Protein AF-A0A9Q4A6U5-F1 (afdb_monomer)

Foldseek 3Di:
DVVVVVVVVVVVVVVVVVPPPPPPPPQPQQPQHNDDDLLWDWDAFPPRHIWIKHKDWDWALAQPGKDKDKFFDDDDPPDDCPVVLVPGNIDIDIDGAHADLVRDDPVNNVRCVVVADDDDPPDSTDIGIDIDTPDDQDPVRVVRHPD

Organism: Pseudomonas syringae (NCBI:txid317)

Secondary structure (DSSP, 8-state):
-HHHHHHHHHHHHHHHHTT---------S-TT-SS--TT-EEEE-STT-EEEEEEEEEEESSTT-PEEEEESB-PPTTSTTGGGHHHHB-EEEEE---EEGGGS-HHHHHHHGGGSPPPPTT-S-EEEEEEEESSPPPHHHHHHHH-

pLDDT: mean 83.98, std 15.48, range [45.97, 96.69]

Mean predicted aligned error: 11.73 Å

Nearest PDB structures (foldseek):
  7sef-assembly1_A  TM=3.440E-01  e=9.626E+00  Escherichia coli

Solvent-accessible surface area (backbone atoms only — not comparable to full-atom values): 9207 Å² total; per-residue (Å²): 118,69,66,64,54,52,52,53,50,53,53,53,54,59,62,63,67,69,72,71,66,76,78,72,78,85,60,87,49,47,91,78,45,78,74,78,56,94,70,56,41,78,43,81,45,57,92,88,37,58,48,50,26,39,77,47,76,40,76,26,74,44,71,82,43,64,42,81,44,82,42,67,42,80,69,46,93,91,42,92,59,39,92,51,32,88,80,51,25,60,41,81,47,72,49,65,22,74,38,44,68,87,76,47,58,75,69,58,34,67,61,48,58,81,72,53,80,88,67,60,96,87,52,77,48,40,70,14,26,41,75,43,67,75,61,79,87,46,75,66,62,50,42,54,77,75,112

Sequence (147 aa):
MFELRRAALMLAIASLCVSSFSAFADDNDTLDNPKPLADDISLPLPCDGEMVFRYVYILAQGSLDDREINLGYPFSEGEAGYKQSFISGYRRDFINGQFTLKDLPGDWRKVIGPLLPKTDAGTPLKPMMYFIGKYEVTARQYAQVMS

Structure (mmCIF, N/CA/C/O backbone):
data_AF-A0A9Q4A6U5-F1
#
_entry.id   AF-A0A9Q4A6U5-F1
#
loop_
_atom_site.group_PDB
_atom_site.id
_atom_site.type_symbol
_atom_site.label_atom_id
_atom_site.label_alt_id
_atom_site.label_comp_id
_atom_site.label_asym_id
_atom_site.label_entity_id
_atom_site.label_seq_id
_atom_site.pdbx_PDB_ins_code
_atom_site.Cartn_x
_atom_site.Cartn_y
_atom_site.Cartn_z
_atom_site.occupancy
_atom_site.B_iso_or_equiv
_atom_site.auth_seq_id
_atom_site.auth_comp_id
_atom_site.auth_asym_id
_atom_site.auth_atom_id
_atom_site.pdbx_PDB_model_num
ATOM 1 N N . MET A 1 1 ? 63.848 -9.247 -40.245 1.00 55.16 1 MET A N 1
ATOM 2 C CA . MET A 1 1 ? 63.313 -8.293 -39.240 1.00 55.16 1 MET A CA 1
ATOM 3 C C . MET A 1 1 ? 61.859 -7.868 -39.477 1.00 55.16 1 MET A C 1
ATOM 5 O O . MET A 1 1 ? 61.194 -7.565 -38.497 1.00 55.16 1 MET A O 1
ATOM 9 N N . PHE A 1 2 ? 61.338 -7.851 -40.714 1.00 50.81 2 PHE A N 1
ATOM 10 C CA . PHE A 1 2 ? 59.933 -7.487 -40.984 1.00 50.81 2 PHE A CA 1
ATOM 11 C C . PHE A 1 2 ? 58.909 -8.566 -40.579 1.00 50.81 2 PHE A C 1
ATOM 13 O O . PHE A 1 2 ? 57.865 -8.232 -40.029 1.00 50.81 2 PHE A O 1
ATOM 20 N N . GLU A 1 3 ? 59.231 -9.848 -40.762 1.00 54.25 3 GLU A N 1
ATOM 21 C CA . GLU A 1 3 ? 58.321 -10.962 -40.434 1.00 54.25 3 GLU A CA 1
ATOM 22 C C . GLU A 1 3 ? 58.093 -11.141 -38.923 1.00 54.25 3 GLU A C 1
ATOM 24 O O . GLU A 1 3 ? 56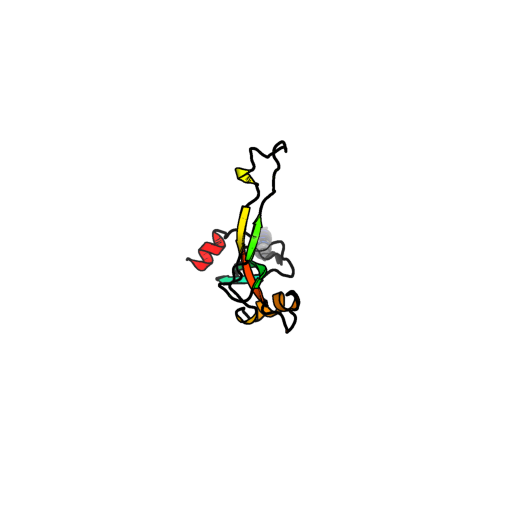.966 -11.343 -38.482 1.00 54.25 3 GLU A O 1
ATOM 29 N N . LEU A 1 4 ? 59.128 -10.929 -38.097 1.00 55.03 4 LEU A N 1
ATOM 30 C CA . LEU A 1 4 ? 58.987 -10.952 -36.632 1.00 55.03 4 LEU A CA 1
ATOM 31 C C . LEU A 1 4 ? 58.069 -9.829 -36.114 1.00 55.03 4 LEU A C 1
ATOM 33 O O . LEU A 1 4 ? 57.338 -10.015 -35.146 1.00 55.03 4 LEU A O 1
ATOM 37 N N . ARG A 1 5 ? 58.088 -8.664 -36.777 1.00 54.09 5 ARG A N 1
ATOM 38 C CA . ARG A 1 5 ? 57.234 -7.516 -36.431 1.00 54.09 5 ARG A CA 1
ATOM 39 C C . ARG A 1 5 ? 55.775 -7.749 -36.828 1.00 54.09 5 ARG A C 1
ATOM 41 O O . ARG A 1 5 ? 54.884 -7.319 -36.106 1.00 54.09 5 ARG A O 1
ATOM 48 N N . ARG A 1 6 ? 55.529 -8.466 -37.930 1.00 57.91 6 ARG A N 1
ATOM 49 C CA . ARG A 1 6 ? 54.183 -8.871 -38.371 1.00 57.91 6 ARG A CA 1
ATOM 50 C C . ARG A 1 6 ? 53.563 -9.905 -37.434 1.00 57.91 6 ARG A C 1
ATOM 52 O O . ARG A 1 6 ? 52.410 -9.747 -37.049 1.00 57.91 6 ARG A O 1
ATOM 59 N N . ALA A 1 7 ? 54.341 -10.899 -37.006 1.00 60.03 7 ALA A N 1
ATOM 60 C CA . ALA A 1 7 ? 53.887 -11.896 -36.038 1.00 60.03 7 ALA A CA 1
ATOM 61 C C . ALA A 1 7 ? 53.547 -11.266 -34.674 1.00 60.03 7 ALA A C 1
ATOM 63 O O . ALA A 1 7 ? 52.507 -11.573 -34.098 1.00 60.03 7 ALA A O 1
ATOM 64 N N . ALA A 1 8 ? 54.372 -10.327 -34.196 1.00 59.47 8 ALA A N 1
ATOM 65 C CA . ALA A 1 8 ? 54.113 -9.605 -32.950 1.00 59.47 8 ALA A CA 1
ATOM 66 C C . ALA A 1 8 ? 52.853 -8.719 -33.023 1.00 59.47 8 ALA A C 1
ATOM 68 O O . ALA A 1 8 ? 52.091 -8.657 -32.062 1.00 59.47 8 ALA A O 1
ATOM 69 N N . LEU A 1 9 ? 52.598 -8.077 -34.171 1.00 59.28 9 LEU A N 1
ATOM 70 C CA . LEU A 1 9 ? 51.397 -7.264 -34.383 1.00 59.28 9 LEU A CA 1
ATOM 71 C C . LEU A 1 9 ? 50.123 -8.127 -34.427 1.00 59.28 9 LEU A C 1
ATOM 73 O O . LEU A 1 9 ? 49.115 -7.763 -33.830 1.00 59.28 9 LEU A O 1
ATOM 77 N N . MET A 1 10 ? 50.176 -9.292 -35.079 1.00 61.66 10 MET A N 1
ATOM 78 C CA . MET A 1 10 ? 49.043 -10.225 -35.149 1.00 61.66 10 MET A CA 1
ATOM 79 C C . MET A 1 10 ? 48.723 -10.852 -33.785 1.00 61.66 10 MET A C 1
ATOM 81 O O . MET A 1 10 ? 47.552 -11.007 -33.446 1.00 61.66 10 MET A O 1
ATOM 85 N N . LEU A 1 11 ? 49.743 -11.148 -32.971 1.00 58.62 11 LEU A N 1
ATOM 86 C CA . LEU A 1 11 ? 49.556 -11.648 -31.605 1.00 58.62 11 LEU A CA 1
ATOM 87 C C . LEU A 1 11 ? 48.944 -10.576 -30.683 1.00 58.62 11 LEU A C 1
ATOM 89 O O . LEU A 1 11 ? 48.098 -10.889 -29.849 1.00 58.62 11 LEU A O 1
ATOM 93 N N . ALA A 1 12 ? 49.316 -9.306 -30.874 1.00 59.19 12 ALA A N 1
ATOM 94 C CA . ALA A 1 12 ? 48.737 -8.184 -30.137 1.00 59.19 12 ALA A CA 1
ATOM 95 C C . ALA A 1 12 ? 47.264 -7.931 -30.511 1.00 59.19 12 ALA A C 1
ATOM 97 O O . ALA A 1 12 ? 46.448 -7.681 -29.628 1.00 59.19 12 ALA A O 1
ATOM 98 N N . ILE A 1 13 ? 46.897 -8.055 -31.792 1.00 59.72 13 ILE A N 1
ATOM 99 C CA . ILE A 1 13 ? 45.505 -7.894 -32.251 1.00 59.72 13 ILE A CA 1
ATOM 100 C C . ILE A 1 13 ? 44.630 -9.058 -31.764 1.00 59.72 13 ILE A C 1
ATOM 102 O O . ILE A 1 13 ? 43.531 -8.827 -31.267 1.00 59.72 13 ILE A O 1
ATOM 106 N N . ALA A 1 14 ? 45.134 -10.296 -31.813 1.00 57.97 14 ALA A N 1
ATOM 107 C CA . ALA A 1 14 ? 44.420 -11.455 -31.276 1.00 57.97 14 ALA A CA 1
ATOM 108 C C . ALA A 1 14 ? 44.203 -11.355 -29.753 1.00 57.97 14 ALA A C 1
ATOM 110 O O . ALA A 1 14 ? 43.157 -11.766 -29.254 1.00 57.97 14 ALA A O 1
ATOM 111 N N . SER A 1 15 ? 45.144 -10.751 -29.018 1.00 57.69 15 SER A N 1
ATOM 112 C CA . SER A 1 15 ? 45.012 -10.516 -27.575 1.00 57.69 15 SER A CA 1
ATOM 113 C C . SER A 1 15 ? 43.999 -9.421 -27.213 1.00 57.69 15 SER A C 1
ATOM 115 O O . SER A 1 15 ? 43.518 -9.423 -26.082 1.00 57.69 15 SER A O 1
ATOM 117 N N . LEU A 1 16 ? 43.662 -8.503 -28.129 1.00 53.41 16 LEU A N 1
ATOM 118 C CA . LEU A 1 16 ? 42.643 -7.468 -27.893 1.00 53.41 16 LEU A CA 1
ATOM 119 C C . LEU A 1 16 ? 41.208 -7.960 -28.146 1.00 53.41 16 LEU A C 1
ATOM 121 O O . LEU A 1 16 ? 40.270 -7.358 -27.635 1.00 53.41 16 LEU A O 1
ATOM 125 N N . CYS A 1 17 ? 41.015 -9.038 -28.911 1.00 51.66 17 CYS A N 1
ATOM 126 C CA . CYS A 1 17 ? 39.676 -9.552 -29.224 1.00 51.66 17 CYS A CA 1
ATOM 127 C C . CYS A 1 17 ? 39.099 -10.487 -28.146 1.00 51.66 17 CYS A C 1
ATOM 129 O O . CYS A 1 17 ? 37.897 -10.735 -28.140 1.00 51.66 17 CYS A O 1
ATOM 131 N N . VAL A 1 18 ? 39.924 -11.007 -27.230 1.00 52.34 18 VAL A N 1
ATOM 132 C CA . VAL A 1 18 ? 39.481 -11.959 -26.187 1.00 52.34 18 VAL A CA 1
ATOM 133 C C . VAL A 1 18 ? 39.000 -11.247 -24.911 1.00 52.34 18 VAL A C 1
ATOM 135 O O . VAL A 1 18 ? 38.344 -11.851 -24.070 1.00 52.34 18 VAL A O 1
ATOM 138 N N . SER A 1 19 ? 39.251 -9.945 -24.770 1.00 50.41 19 SER A N 1
ATOM 139 C CA . SER A 1 19 ? 38.848 -9.144 -23.605 1.00 50.41 19 SER A CA 1
ATOM 140 C C . SER A 1 19 ? 37.440 -8.536 -23.702 1.00 50.41 19 SER A C 1
ATOM 142 O O . SER A 1 19 ? 37.045 -7.787 -22.814 1.00 50.41 19 SER A O 1
ATOM 144 N N . SER A 1 20 ? 36.650 -8.877 -24.726 1.00 50.28 20 SER A N 1
ATOM 145 C CA . SER A 1 20 ? 35.247 -8.443 -24.864 1.00 50.28 20 SER A CA 1
ATOM 146 C C . SER A 1 20 ? 34.235 -9.438 -24.287 1.00 50.28 20 SER A C 1
ATOM 148 O O . SER A 1 20 ? 33.091 -9.485 -24.734 1.00 50.28 20 SER A O 1
ATOM 150 N N . PHE A 1 21 ? 34.620 -10.224 -23.278 1.00 50.28 21 PHE A N 1
ATOM 151 C CA . PHE A 1 21 ? 33.615 -10.793 -22.388 1.00 50.28 21 PHE A CA 1
ATOM 152 C C . PHE A 1 21 ? 33.040 -9.643 -21.570 1.00 50.28 21 PHE A C 1
ATOM 154 O O . PHE A 1 21 ? 33.638 -9.204 -20.589 1.00 50.28 21 PHE A O 1
ATOM 161 N N . SER A 1 22 ? 31.894 -9.129 -22.014 1.00 55.56 22 SER A N 1
ATOM 162 C CA . SER A 1 22 ? 31.008 -8.335 -21.178 1.00 55.56 22 SER A CA 1
ATOM 163 C C . SER A 1 22 ? 30.807 -9.114 -19.883 1.00 55.56 22 SER A C 1
ATOM 165 O O . SER A 1 22 ? 30.126 -10.139 -19.867 1.00 55.56 22 SER A O 1
ATOM 167 N N . ALA A 1 23 ? 31.448 -8.667 -18.807 1.00 45.97 23 ALA A N 1
ATOM 168 C CA . ALA A 1 23 ? 31.036 -9.043 -17.474 1.00 45.97 23 ALA A CA 1
ATOM 169 C C . ALA A 1 23 ? 29.643 -8.434 -17.304 1.00 45.97 23 ALA A C 1
ATOM 171 O O . ALA A 1 23 ? 29.509 -7.255 -16.980 1.00 45.97 23 ALA A O 1
ATOM 172 N N . PHE A 1 24 ? 28.604 -9.204 -17.627 1.00 49.44 24 PHE A N 1
ATOM 173 C CA . PHE A 1 24 ? 27.287 -8.925 -17.086 1.00 49.44 24 PHE A CA 1
ATOM 174 C C . PHE A 1 24 ? 27.472 -9.031 -15.580 1.00 49.44 24 PHE A C 1
ATOM 176 O O . PHE A 1 24 ? 27.807 -10.101 -15.072 1.00 49.44 24 PHE A O 1
ATOM 183 N N . ALA A 1 25 ? 27.390 -7.893 -14.894 1.00 47.28 25 ALA A N 1
ATOM 184 C CA . ALA A 1 25 ? 27.213 -7.913 -13.461 1.00 47.28 25 ALA A CA 1
ATOM 185 C C . ALA A 1 25 ? 25.972 -8.775 -13.217 1.00 47.28 25 ALA A C 1
ATOM 187 O O . ALA A 1 25 ? 24.876 -8.419 -13.647 1.00 47.28 25 ALA A O 1
ATOM 188 N N . ASP A 1 26 ? 26.175 -9.945 -12.617 1.00 47.62 26 ASP A N 1
ATOM 189 C CA . ASP A 1 26 ? 25.112 -10.728 -12.003 1.00 47.62 26 ASP A CA 1
ATOM 190 C C . ASP A 1 26 ? 24.715 -9.980 -10.725 1.00 47.62 26 ASP A C 1
ATOM 192 O O . ASP A 1 26 ? 25.008 -10.396 -9.605 1.00 47.62 26 ASP A O 1
ATOM 196 N N . ASP A 1 27 ? 24.160 -8.779 -10.907 1.00 47.12 27 ASP A N 1
ATOM 197 C CA . ASP A 1 27 ? 23.479 -8.065 -9.844 1.00 47.12 27 ASP A CA 1
ATOM 198 C C . ASP A 1 27 ? 22.166 -8.812 -9.650 1.00 47.12 27 ASP A C 1
ATOM 200 O O . ASP A 1 27 ? 21.152 -8.567 -10.297 1.00 47.12 27 ASP A O 1
ATOM 204 N N . ASN A 1 28 ? 22.207 -9.751 -8.713 1.00 53.25 28 ASN A N 1
ATOM 205 C CA . ASN A 1 28 ? 21.026 -10.348 -8.099 1.00 53.25 28 ASN A CA 1
ATOM 206 C C . ASN A 1 28 ? 20.183 -9.287 -7.341 1.00 53.25 28 ASN A C 1
ATOM 208 O O . ASN A 1 28 ? 19.152 -9.610 -6.756 1.00 53.25 28 ASN A O 1
ATOM 212 N N . ASP A 1 29 ? 20.623 -8.019 -7.340 1.00 56.28 29 ASP A N 1
ATOM 213 C CA . ASP A 1 29 ? 19.810 -6.848 -7.035 1.00 56.28 29 ASP A CA 1
ATOM 214 C C . ASP A 1 29 ? 18.929 -6.528 -8.246 1.00 56.28 29 ASP A C 1
ATOM 216 O O . ASP A 1 29 ? 19.356 -5.945 -9.244 1.00 56.28 29 ASP A O 1
ATOM 220 N N . THR A 1 30 ? 17.653 -6.892 -8.141 1.00 65.25 30 THR A N 1
ATOM 221 C CA . THR A 1 30 ? 16.603 -6.398 -9.032 1.00 65.25 30 THR A CA 1
ATOM 222 C C . THR A 1 30 ? 16.741 -4.882 -9.173 1.00 65.25 30 THR A C 1
ATOM 224 O O . THR A 1 30 ? 16.597 -4.160 -8.185 1.00 65.25 30 THR A O 1
ATOM 227 N N . LEU A 1 31 ? 17.018 -4.395 -10.391 1.00 77.38 31 LEU A N 1
ATOM 228 C CA . LEU A 1 31 ? 17.239 -2.968 -10.685 1.00 77.38 31 LEU A CA 1
ATOM 229 C C . LEU A 1 31 ? 16.117 -2.072 -10.135 1.00 77.38 31 LEU A C 1
ATOM 231 O O . LEU A 1 31 ? 16.358 -0.925 -9.763 1.00 77.38 31 LEU A O 1
ATOM 235 N N . ASP A 1 32 ? 14.900 -2.613 -10.087 1.00 83.56 32 ASP A N 1
ATOM 236 C CA . ASP A 1 32 ? 13.704 -1.929 -9.609 1.00 83.56 32 ASP A CA 1
ATOM 237 C C . ASP A 1 32 ? 13.467 -2.108 -8.095 1.00 83.56 32 ASP A C 1
ATOM 239 O O . ASP A 1 32 ? 12.691 -1.358 -7.515 1.00 83.56 32 ASP A O 1
ATOM 243 N N . ASN A 1 33 ? 14.120 -3.054 -7.411 1.00 89.44 33 ASN A N 1
ATOM 244 C CA . ASN A 1 33 ? 13.961 -3.293 -5.972 1.00 89.44 33 ASN A CA 1
ATOM 245 C C . ASN A 1 33 ? 15.300 -3.640 -5.292 1.00 89.44 33 ASN A C 1
ATOM 247 O O . ASN A 1 33 ? 15.485 -4.761 -4.829 1.00 89.44 33 ASN A O 1
ATOM 251 N N . PRO A 1 34 ? 16.228 -2.680 -5.151 1.00 85.06 34 PRO A N 1
ATOM 252 C CA . PRO A 1 34 ? 17.596 -2.933 -4.672 1.00 85.06 34 PRO A CA 1
ATOM 253 C C . PRO A 1 34 ? 17.690 -3.389 -3.203 1.00 85.06 34 PRO A C 1
ATOM 255 O O . PRO A 1 34 ? 18.773 -3.593 -2.669 1.00 85.06 34 PRO A O 1
ATOM 258 N N . LYS A 1 35 ? 16.568 -3.442 -2.476 1.00 88.56 35 LYS A N 1
ATOM 259 C CA . LYS A 1 35 ? 16.498 -3.927 -1.088 1.00 88.56 35 LYS A CA 1
ATOM 260 C 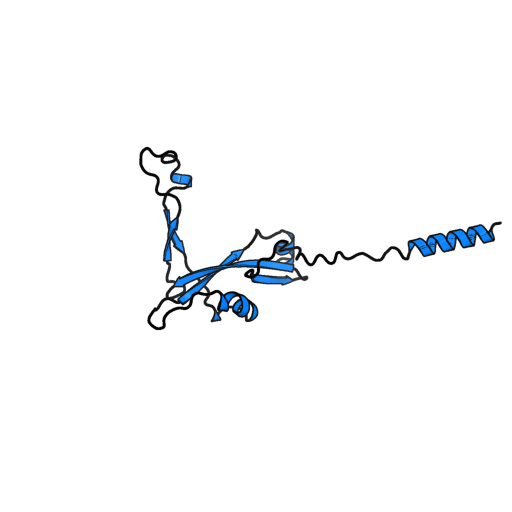C . LYS A 1 35 ? 15.203 -4.709 -0.892 1.00 88.56 35 LYS A C 1
ATOM 262 O O . LYS A 1 35 ? 14.276 -4.181 -0.258 1.00 88.56 35 LYS A O 1
ATOM 267 N N . PRO A 1 36 ? 15.094 -5.918 -1.462 1.00 90.25 36 PRO A N 1
ATOM 268 C CA . PRO A 1 36 ? 13.868 -6.694 -1.397 1.00 90.25 36 PRO A CA 1
ATOM 269 C C . PRO A 1 36 ? 13.563 -7.115 0.043 1.00 90.25 36 PRO A C 1
ATOM 271 O O . PRO A 1 36 ? 14.456 -7.447 0.824 1.00 90.25 36 PRO A O 1
ATOM 274 N N . LEU A 1 37 ? 12.283 -7.078 0.402 1.00 91.00 37 LEU A N 1
ATOM 275 C CA . LEU A 1 37 ? 11.768 -7.615 1.659 1.00 91.00 37 LEU A CA 1
ATOM 276 C C . LEU A 1 37 ? 11.008 -8.911 1.376 1.00 91.00 37 LEU A C 1
ATOM 278 O O . LEU A 1 37 ? 10.457 -9.099 0.297 1.00 91.00 37 LEU A O 1
ATOM 282 N N . ALA A 1 38 ? 10.976 -9.816 2.355 1.00 90.00 38 ALA A N 1
ATOM 283 C CA . ALA A 1 38 ? 10.401 -11.152 2.176 1.00 90.00 38 ALA A CA 1
ATOM 284 C C . ALA A 1 38 ? 8.892 -11.149 1.862 1.00 90.00 38 ALA A C 1
ATOM 286 O O . ALA A 1 38 ? 8.369 -12.131 1.344 1.00 90.00 38 ALA A O 1
ATOM 287 N N . ASP A 1 39 ? 8.200 -10.064 2.203 1.00 91.69 39 ASP A N 1
ATOM 288 C CA . ASP A 1 39 ? 6.763 -9.869 2.025 1.00 91.69 39 ASP A CA 1
ATOM 289 C C . ASP A 1 39 ? 6.417 -8.888 0.891 1.00 91.69 39 ASP A C 1
ATOM 291 O O . ASP A 1 39 ? 5.254 -8.501 0.743 1.00 91.69 39 ASP A O 1
ATOM 295 N N . ASP A 1 40 ? 7.413 -8.481 0.101 1.00 94.00 40 ASP A N 1
ATOM 296 C CA . ASP A 1 40 ? 7.210 -7.646 -1.076 1.00 94.00 40 ASP A CA 1
ATOM 297 C C . ASP A 1 40 ? 6.408 -8.396 -2.148 1.00 94.00 40 ASP A C 1
ATOM 299 O O . ASP A 1 40 ? 6.564 -9.598 -2.377 1.00 94.00 40 ASP A O 1
ATOM 303 N N . ILE A 1 41 ? 5.554 -7.651 -2.842 1.00 95.50 41 ILE A N 1
ATOM 304 C CA . ILE A 1 41 ? 4.696 -8.163 -3.902 1.00 95.50 41 ILE A CA 1
ATOM 305 C C . ILE A 1 41 ? 5.161 -7.574 -5.225 1.00 95.50 41 ILE A C 1
ATOM 307 O O . ILE A 1 41 ? 4.976 -6.385 -5.473 1.00 95.50 41 ILE A O 1
ATOM 311 N N . SER A 1 42 ? 5.765 -8.405 -6.072 1.00 94.06 42 SER A N 1
ATOM 312 C CA . SER A 1 42 ? 6.215 -7.990 -7.401 1.00 94.06 42 SER A CA 1
ATOM 313 C C . SER A 1 42 ? 5.096 -8.139 -8.437 1.00 94.06 42 SER A C 1
ATOM 315 O O . SER A 1 42 ? 4.444 -9.187 -8.548 1.00 94.06 42 SER A O 1
ATOM 317 N N . LEU A 1 43 ? 4.864 -7.060 -9.182 1.00 93.69 43 LEU A N 1
ATOM 318 C CA . LEU A 1 43 ? 4.053 -7.013 -10.388 1.00 93.69 43 LEU A CA 1
ATOM 319 C C . LEU A 1 43 ? 4.998 -6.969 -11.598 1.00 93.69 43 LEU A C 1
ATOM 321 O O . LEU A 1 43 ? 5.668 -5.951 -11.794 1.00 93.69 43 LEU A O 1
ATOM 325 N N . PRO A 1 44 ? 5.045 -8.027 -12.422 1.00 92.81 44 PRO A N 1
ATOM 326 C CA . PRO A 1 44 ? 5.905 -8.043 -13.597 1.00 92.81 44 PRO A CA 1
ATOM 327 C C . PRO A 1 44 ? 5.437 -7.022 -14.643 1.00 92.81 44 PRO A C 1
ATOM 329 O O . PRO A 1 44 ? 4.240 -6.893 -14.917 1.00 92.81 44 PRO A O 1
ATOM 332 N N . LEU A 1 45 ? 6.398 -6.326 -15.245 1.00 92.25 45 LEU A N 1
ATOM 333 C CA . LEU A 1 45 ? 6.235 -5.408 -16.371 1.00 92.25 45 LEU A CA 1
ATOM 334 C C . LEU A 1 45 ? 6.890 -6.005 -17.637 1.00 92.25 45 LEU A C 1
ATOM 336 O O . LEU A 1 45 ? 7.647 -6.975 -17.548 1.00 92.25 45 LEU A O 1
ATOM 340 N N . PRO A 1 46 ? 6.626 -5.454 -18.836 1.00 92.19 46 PRO A N 1
ATOM 341 C CA . PRO A 1 46 ? 7.334 -5.855 -20.051 1.00 92.19 46 PRO A CA 1
ATOM 342 C C . PRO A 1 46 ? 8.856 -5.661 -19.960 1.00 92.19 46 PRO A C 1
ATOM 344 O O . PRO A 1 46 ? 9.346 -4.817 -19.209 1.00 92.19 46 PRO A O 1
ATOM 347 N N . CYS A 1 47 ? 9.600 -6.404 -20.788 1.00 86.88 47 CYS A N 1
ATOM 348 C CA . CYS A 1 47 ? 11.065 -6.327 -20.881 1.00 86.88 47 CYS A CA 1
ATOM 349 C C . CYS A 1 47 ? 11.777 -6.577 -19.536 1.00 86.88 47 CYS A C 1
ATOM 351 O O . CYS A 1 47 ? 12.681 -5.823 -19.178 1.00 86.88 47 CYS A O 1
ATOM 353 N N . ASP A 1 48 ? 11.329 -7.594 -18.794 1.00 85.06 48 ASP A N 1
ATOM 354 C CA . ASP A 1 48 ? 11.884 -8.024 -17.499 1.00 85.06 48 ASP A CA 1
ATOM 355 C C . ASP A 1 48 ? 11.898 -6.931 -16.410 1.00 85.06 48 ASP A C 1
ATOM 357 O O . ASP A 1 48 ? 12.655 -7.009 -15.444 1.00 85.06 48 ASP A O 1
ATOM 361 N N . GLY A 1 49 ? 11.065 -5.896 -16.559 1.00 88.44 49 GLY A N 1
ATOM 362 C CA . GLY A 1 49 ? 10.843 -4.902 -15.512 1.00 88.44 49 GLY A CA 1
ATOM 363 C C . GLY A 1 49 ? 9.904 -5.416 -14.427 1.00 88.44 49 GLY A C 1
ATOM 364 O O . GLY A 1 49 ? 9.121 -6.344 -14.641 1.00 88.44 49 GLY A O 1
ATOM 365 N N . GLU A 1 50 ? 9.910 -4.758 -13.276 1.00 92.69 50 GLU A N 1
ATOM 366 C CA . GLU A 1 50 ? 8.930 -5.024 -12.226 1.00 92.69 50 GLU A CA 1
ATOM 367 C C . GLU A 1 50 ? 8.515 -3.756 -11.485 1.00 92.69 50 GLU A C 1
ATOM 369 O O . GLU A 1 50 ? 9.234 -2.759 -11.454 1.00 92.69 50 GLU A O 1
ATOM 374 N N . MET A 1 51 ? 7.335 -3.802 -10.871 1.00 94.00 51 MET A N 1
ATOM 375 C CA . MET A 1 51 ? 6.874 -2.820 -9.898 1.00 94.00 51 MET A CA 1
ATOM 376 C C . MET A 1 51 ? 6.565 -3.527 -8.586 1.00 94.00 51 MET A C 1
ATOM 378 O O . MET A 1 51 ? 5.811 -4.497 -8.560 1.00 94.00 51 MET A O 1
ATOM 382 N N . VAL A 1 52 ? 7.130 -3.030 -7.490 1.00 95.56 52 VAL A N 1
ATOM 383 C CA . VAL A 1 52 ? 7.002 -3.682 -6.185 1.00 95.56 52 VAL A CA 1
ATOM 384 C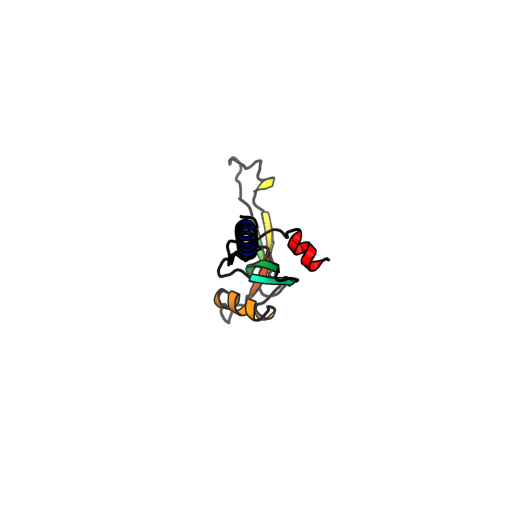 C . VAL A 1 52 ? 6.021 -2.946 -5.284 1.00 95.56 52 VAL A C 1
ATOM 386 O O . VAL A 1 52 ? 6.071 -1.725 -5.131 1.00 95.56 52 VAL A O 1
ATOM 389 N N . PHE A 1 53 ? 5.147 -3.716 -4.647 1.00 96.31 53 PHE A N 1
ATOM 390 C CA . PHE A 1 53 ? 4.107 -3.247 -3.746 1.00 96.31 53 PHE A CA 1
ATOM 391 C C . PHE A 1 53 ? 4.265 -3.836 -2.351 1.00 96.31 53 PHE A C 1
ATOM 393 O O . PHE A 1 53 ? 4.758 -4.950 -2.171 1.00 96.31 53 PHE A O 1
ATOM 400 N N . ARG A 1 54 ? 3.746 -3.110 -1.361 1.00 95.56 54 ARG A N 1
ATOM 401 C CA . ARG A 1 54 ? 3.454 -3.648 -0.032 1.00 95.56 54 ARG A CA 1
ATOM 402 C C . ARG A 1 54 ? 1.950 -3.732 0.147 1.00 95.56 54 ARG A C 1
ATOM 404 O O . ARG A 1 54 ? 1.222 -2.805 -0.218 1.00 95.56 54 ARG A O 1
ATOM 411 N N . TYR A 1 55 ? 1.485 -4.848 0.690 1.00 95.25 55 TYR A N 1
ATOM 412 C CA . TYR A 1 55 ? 0.078 -5.008 1.023 1.00 95.25 55 TYR A CA 1
ATOM 413 C C . TYR A 1 55 ? -0.202 -4.385 2.392 1.00 95.25 55 TYR A C 1
ATOM 415 O O . TYR A 1 55 ? 0.625 -4.432 3.303 1.00 95.25 55 TYR A O 1
ATOM 423 N N . VAL A 1 56 ? -1.398 -3.833 2.547 1.00 94.50 56 VAL A N 1
ATOM 424 C CA . VAL A 1 56 ? -1.950 -3.436 3.840 1.00 94.50 56 VAL A CA 1
ATOM 425 C C . VAL A 1 56 ? -3.296 -4.122 3.976 1.00 94.50 56 VAL A C 1
ATOM 427 O O . VAL A 1 56 ? -4.113 -4.061 3.057 1.00 94.50 56 VAL A O 1
ATOM 430 N N . TYR A 1 57 ? -3.522 -4.797 5.103 1.00 94.62 57 TYR A N 1
ATOM 431 C CA . TYR A 1 57 ? -4.808 -5.422 5.388 1.00 94.62 57 TYR A CA 1
ATOM 432 C C . TYR A 1 57 ? -5.626 -4.580 6.368 1.00 94.62 57 TYR A C 1
ATOM 434 O O . TYR A 1 57 ? -5.103 -3.942 7.280 1.00 94.62 57 TYR A O 1
ATOM 442 N N . ILE A 1 58 ? -6.937 -4.638 6.190 1.00 94.38 58 ILE A N 1
ATOM 443 C CA . ILE A 1 58 ? -7.966 -4.030 7.018 1.00 94.38 58 ILE A CA 1
ATOM 444 C C . ILE A 1 58 ? -9.025 -5.110 7.250 1.00 94.38 58 ILE A C 1
ATOM 446 O O . ILE A 1 58 ? -9.419 -5.819 6.327 1.00 94.38 58 ILE A O 1
ATOM 450 N N . LEU A 1 59 ? -9.479 -5.276 8.490 1.00 93.62 59 LEU A N 1
ATOM 451 C CA . LEU A 1 59 ? -10.573 -6.199 8.794 1.00 93.62 59 LEU A CA 1
ATOM 452 C C . LEU A 1 59 ? -11.911 -5.536 8.448 1.00 93.62 59 LEU A C 1
ATOM 454 O O . LEU A 1 59 ? -12.324 -4.624 9.154 1.00 93.62 59 LEU A O 1
ATOM 458 N N . ALA A 1 60 ? -12.583 -5.996 7.398 1.00 92.81 60 ALA A N 1
ATOM 459 C CA . ALA A 1 60 ? -13.817 -5.396 6.884 1.00 92.81 60 ALA A CA 1
ATOM 460 C C . ALA A 1 60 ? -14.836 -6.476 6.488 1.00 92.81 60 ALA A C 1
ATOM 462 O O . ALA A 1 60 ? -14.476 -7.634 6.264 1.00 92.81 60 ALA A O 1
ATOM 463 N N . GLN A 1 61 ? -16.116 -6.124 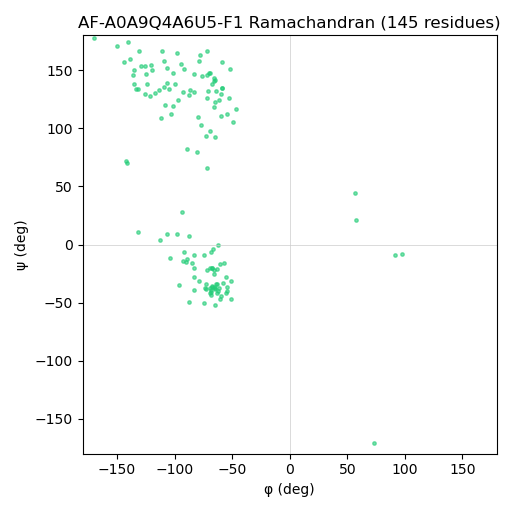6.405 1.00 92.31 61 GLN A N 1
ATOM 464 C CA . GLN A 1 61 ? -17.194 -7.023 5.969 1.00 92.31 61 GLN A CA 1
ATOM 465 C C . GLN A 1 61 ? -17.305 -7.081 4.434 1.00 92.31 61 GLN A C 1
ATOM 467 O O . GLN A 1 61 ? -17.686 -8.113 3.861 1.00 92.31 61 GLN A O 1
ATOM 472 N N . GLY A 1 62 ? -16.910 -6.009 3.743 1.00 91.75 62 GLY A N 1
ATOM 473 C CA . GLY A 1 62 ? -16.952 -5.898 2.287 1.00 91.75 62 GLY A CA 1
ATOM 474 C C . GLY A 1 62 ? -16.226 -4.659 1.758 1.00 91.75 62 GLY A C 1
ATOM 475 O O . GLY A 1 62 ? -15.757 -3.830 2.525 1.00 91.75 62 GLY A O 1
ATOM 476 N N . SER A 1 63 ? -16.179 -4.510 0.433 1.00 88.38 63 SER A N 1
ATOM 477 C CA . SER A 1 63 ? -15.465 -3.424 -0.265 1.00 88.38 63 SER A CA 1
ATOM 478 C C . SER A 1 63 ? -16.060 -2.023 -0.080 1.00 88.38 63 SER A C 1
ATOM 480 O O . SER A 1 63 ? -15.486 -1.056 -0.558 1.00 88.38 63 SER A O 1
ATOM 482 N N . LEU A 1 64 ? -17.220 -1.911 0.573 1.00 91.00 64 LEU A N 1
ATOM 483 C CA . LEU A 1 64 ? -17.859 -0.640 0.940 1.00 91.00 64 LEU A CA 1
ATOM 484 C C . LEU A 1 64 ? -17.881 -0.419 2.463 1.00 91.00 64 LEU A C 1
ATOM 486 O O . LEU A 1 64 ? -18.500 0.528 2.936 1.00 91.00 64 LEU A O 1
ATOM 490 N N . ASP A 1 65 ? -17.274 -1.327 3.234 1.00 92.69 65 ASP A N 1
ATOM 491 C CA . ASP A 1 65 ? -17.172 -1.225 4.691 1.00 92.69 65 ASP A CA 1
ATOM 492 C C . ASP A 1 65 ? -15.906 -0.450 5.072 1.00 92.69 65 ASP A C 1
ATOM 494 O O . ASP A 1 65 ? -14.845 -1.024 5.331 1.00 92.69 65 ASP A O 1
ATOM 498 N N . ASP A 1 66 ? -16.026 0.873 5.030 1.00 92.12 66 ASP A N 1
ATOM 499 C CA . ASP A 1 66 ? -14.951 1.794 5.373 1.00 92.12 66 ASP A CA 1
ATOM 500 C C . ASP A 1 66 ? -14.682 1.782 6.879 1.00 92.12 66 ASP A C 1
ATOM 502 O O . ASP A 1 66 ? -15.589 1.908 7.707 1.00 92.12 66 ASP A O 1
ATOM 506 N N . ARG A 1 67 ? -13.405 1.680 7.252 1.00 91.31 67 ARG A N 1
ATOM 507 C CA . ARG A 1 67 ? -12.975 1.772 8.645 1.00 91.31 67 ARG A CA 1
ATOM 508 C C . ARG A 1 67 ? -12.492 3.166 8.977 1.00 91.31 67 ARG A C 1
ATOM 510 O O . ARG A 1 67 ? -11.550 3.661 8.363 1.00 91.31 67 ARG A O 1
ATOM 517 N N . GLU A 1 68 ? -13.100 3.746 10.006 1.00 92.81 68 GLU A N 1
ATOM 518 C CA . GLU A 1 68 ? -12.627 4.987 10.608 1.00 92.81 68 GLU A CA 1
ATOM 519 C C . GLU A 1 68 ? -11.239 4.778 11.223 1.00 92.81 68 GLU A C 1
ATOM 521 O O . GLU A 1 68 ? -10.998 3.820 11.968 1.00 92.81 68 GLU A O 1
ATOM 526 N N . ILE A 1 69 ? -10.333 5.698 10.915 1.00 92.56 69 ILE A N 1
ATOM 527 C CA . ILE A 1 69 ? -9.014 5.798 11.522 1.00 92.56 69 ILE A CA 1
ATOM 528 C C . ILE A 1 69 ? -8.763 7.219 12.005 1.00 92.56 69 ILE A C 1
ATOM 530 O O . ILE A 1 69 ? -9.286 8.200 11.474 1.00 92.56 69 ILE A O 1
ATOM 534 N N . ASN A 1 70 ? -7.900 7.316 13.009 1.00 92.12 70 ASN A N 1
ATOM 535 C CA . ASN A 1 70 ? -7.455 8.583 13.557 1.00 92.12 70 ASN A CA 1
ATOM 536 C C . ASN A 1 70 ? -6.006 8.814 13.149 1.00 92.12 70 ASN A C 1
ATOM 538 O O . ASN A 1 70 ? -5.126 8.014 13.470 1.00 92.12 70 ASN A O 1
ATOM 542 N N . LEU A 1 71 ? -5.780 9.908 12.435 1.00 91.25 71 LEU A N 1
ATOM 543 C CA . LEU A 1 71 ? -4.476 10.344 11.964 1.00 91.25 71 LEU A CA 1
ATOM 544 C C . LEU A 1 71 ? -4.022 11.585 12.727 1.00 91.25 71 LEU A C 1
ATOM 546 O O . LEU A 1 71 ? -4.831 12.351 13.251 1.00 91.25 71 LEU A O 1
ATOM 550 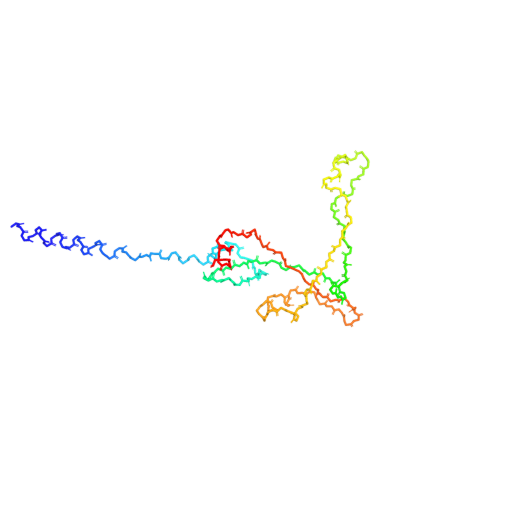N N . GLY A 1 72 ? -2.712 11.810 12.726 1.00 91.06 72 GLY A N 1
ATOM 551 C CA . GLY A 1 72 ? -2.108 12.975 13.362 1.00 91.06 72 GLY A CA 1
ATOM 552 C C . GLY A 1 72 ? -2.109 12.903 14.888 1.00 91.06 72 GLY A C 1
ATOM 553 O O . GLY A 1 72 ? -2.401 11.872 15.495 1.00 91.06 72 GLY A O 1
ATOM 554 N N . TYR A 1 73 ? -1.737 14.018 15.508 1.00 89.12 73 TYR A N 1
ATOM 555 C CA . TYR A 1 73 ? -1.553 14.126 16.950 1.00 89.12 73 TYR A CA 1
ATOM 556 C C . TYR A 1 73 ? -2.592 15.073 17.577 1.00 89.12 73 TYR A C 1
ATOM 558 O O . TYR A 1 73 ? -2.816 16.174 17.058 1.00 89.12 73 TYR A O 1
ATOM 566 N N . PRO A 1 74 ? -3.255 14.684 18.681 1.00 89.38 74 PRO A N 1
ATOM 567 C CA . PRO A 1 74 ? -4.257 15.518 19.336 1.00 89.38 74 PRO A CA 1
ATOM 568 C C . PRO A 1 74 ? -3.593 16.583 20.222 1.00 89.38 74 PRO A C 1
ATOM 570 O O . PRO A 1 74 ? -3.524 16.435 21.439 1.00 89.38 74 PRO A O 1
ATOM 573 N N . PHE A 1 75 ? -3.109 17.665 19.605 1.00 89.50 75 PHE A N 1
ATOM 574 C CA . PHE A 1 75 ? -2.525 1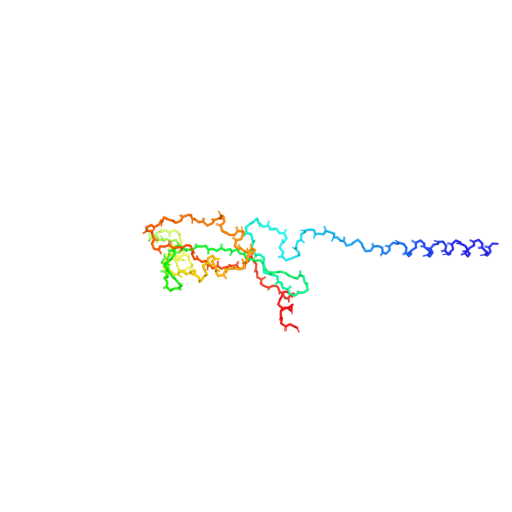8.792 20.336 1.00 89.50 75 PHE A CA 1
ATOM 575 C C . PHE A 1 75 ? -3.525 19.411 21.314 1.00 89.50 75 PHE A C 1
ATOM 577 O O . PHE A 1 75 ? -4.661 19.716 20.941 1.00 89.50 75 PHE A O 1
ATOM 584 N N . SER A 1 76 ? -3.071 19.680 22.534 1.00 90.38 76 SER A N 1
ATOM 585 C CA . SER A 1 76 ? -3.845 20.425 23.533 1.00 90.38 76 SER A CA 1
ATOM 586 C C . SER A 1 76 ? -3.503 21.917 23.522 1.00 90.38 76 SER A C 1
ATOM 588 O O . SER A 1 76 ? -2.407 22.320 23.126 1.00 90.38 76 SER A O 1
ATOM 590 N N . GLU A 1 77 ? -4.434 22.762 23.969 1.00 88.50 77 GLU A N 1
ATOM 591 C CA . GLU A 1 77 ? -4.176 24.198 24.096 1.00 88.50 77 GLU A CA 1
ATOM 592 C C . GLU A 1 77 ? -2.998 24.448 25.056 1.00 88.50 77 GLU A C 1
ATOM 594 O O . GLU A 1 77 ? -2.942 23.900 26.155 1.00 88.50 77 GLU A O 1
ATOM 599 N N . GLY A 1 78 ? -2.026 25.254 24.616 1.00 89.06 78 GLY A N 1
ATOM 600 C CA . GLY A 1 78 ? -0.784 25.517 25.356 1.00 89.06 78 GLY A CA 1
ATOM 601 C C . GLY A 1 78 ? 0.379 24.571 25.032 1.00 89.06 78 GLY A C 1
ATOM 602 O O . GLY A 1 78 ? 1.510 24.859 25.421 1.00 89.06 78 GLY A O 1
ATOM 603 N N . GLU A 1 79 ? 0.153 23.495 24.276 1.00 91.75 79 GLU A N 1
ATOM 604 C CA . GLU A 1 79 ? 1.216 22.596 23.824 1.00 91.75 79 GLU A CA 1
ATOM 605 C C . GLU A 1 79 ? 2.032 23.208 22.672 1.00 91.75 79 GLU A C 1
ATOM 607 O O . GLU A 1 79 ? 1.512 23.910 21.792 1.00 91.75 79 GLU A O 1
ATOM 612 N N . ALA A 1 80 ? 3.338 22.929 22.650 1.00 87.81 80 ALA A N 1
ATOM 613 C CA . ALA A 1 80 ? 4.191 23.313 21.534 1.00 87.81 80 ALA A CA 1
ATOM 614 C C . ALA A 1 80 ? 3.705 22.621 20.249 1.00 87.81 80 ALA A C 1
ATOM 616 O O . ALA A 1 80 ? 3.583 21.402 20.197 1.00 87.81 80 ALA A O 1
ATOM 617 N N . GLY A 1 81 ? 3.418 23.403 19.207 1.00 85.94 81 GLY A N 1
ATOM 618 C CA . GLY A 1 81 ? 2.842 22.883 17.962 1.00 85.94 81 GLY A CA 1
ATOM 619 C C . GLY A 1 81 ? 1.320 23.020 17.849 1.00 85.94 81 GLY A C 1
ATOM 620 O O . GLY A 1 81 ? 0.795 22.833 16.755 1.00 85.94 81 GLY A O 1
ATOM 621 N N . TYR A 1 82 ? 0.601 23.435 18.904 1.00 88.94 82 TYR A N 1
ATOM 622 C CA . TYR A 1 82 ? -0.865 23.589 18.864 1.00 88.94 82 TYR A CA 1
ATOM 623 C C . TYR A 1 82 ? -1.346 24.515 17.732 1.00 88.94 82 TYR A C 1
ATOM 625 O O . TYR A 1 82 ? -2.288 24.194 17.007 1.00 88.94 82 TYR A O 1
ATOM 633 N N . LYS A 1 83 ? -0.651 25.640 17.504 1.00 90.00 83 LYS A N 1
ATOM 634 C CA . LYS A 1 83 ? -0.964 26.574 16.404 1.00 90.00 83 LYS A CA 1
ATOM 635 C C . LYS A 1 83 ? -0.664 25.992 15.013 1.00 90.00 83 LYS A C 1
ATOM 637 O O . LYS A 1 83 ? -1.206 26.479 14.028 1.00 90.00 83 LYS A O 1
ATOM 642 N N . GLN A 1 84 ? 0.179 24.963 14.929 1.00 91.06 84 GLN A N 1
ATOM 643 C CA . GLN A 1 84 ? 0.544 24.224 13.717 1.00 91.06 84 GLN A CA 1
ATOM 644 C C . GLN A 1 84 ? -0.260 22.925 13.559 1.00 91.06 84 GLN A C 1
ATOM 646 O O . GLN A 1 84 ? 0.007 22.144 12.646 1.00 91.06 84 GLN A O 1
ATOM 651 N N . SER A 1 85 ? -1.285 22.705 14.389 1.00 86.38 85 SER A N 1
ATOM 652 C CA . SER A 1 85 ? -2.187 21.549 14.294 1.00 86.38 85 SER A CA 1
ATOM 653 C C . SER A 1 85 ? -2.887 21.429 12.933 1.00 86.38 85 SER A C 1
ATOM 655 O O . SER A 1 85 ? -3.363 20.359 12.572 1.00 86.38 85 SER A O 1
ATOM 657 N N . PHE A 1 86 ? -2.908 22.475 12.104 1.00 85.25 86 PHE A N 1
ATOM 658 C CA . PHE A 1 86 ? -3.384 22.347 10.727 1.00 85.25 86 PHE A CA 1
ATOM 659 C C . PHE A 1 86 ? -2.467 21.483 9.832 1.00 85.25 86 PHE A C 1
ATOM 661 O O . PHE A 1 86 ? -2.934 20.974 8.815 1.00 85.25 86 PHE A O 1
ATOM 668 N N . ILE A 1 87 ? -1.196 21.290 10.197 1.00 88.50 87 ILE A N 1
ATOM 669 C CA . ILE A 1 87 ? -0.239 20.456 9.452 1.00 88.50 87 ILE A CA 1
ATOM 670 C C . ILE A 1 87 ? -0.324 18.999 9.916 1.00 88.50 87 ILE A C 1
ATOM 672 O O . ILE A 1 87 ? -0.432 18.098 9.092 1.00 88.50 87 ILE A O 1
AT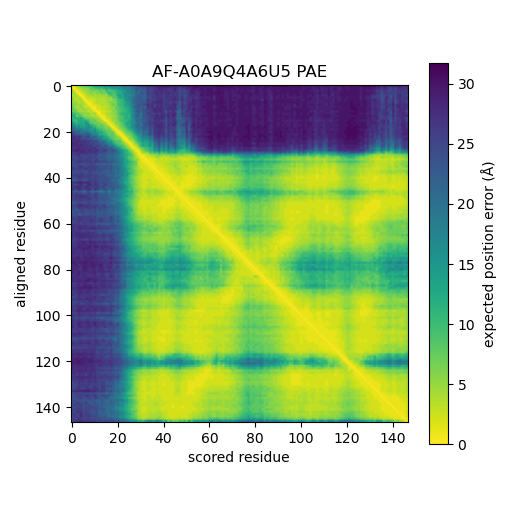OM 676 N N . SER A 1 88 ? -0.285 18.768 11.231 1.00 86.25 88 SER A N 1
ATOM 677 C CA . SER A 1 88 ? -0.124 17.430 11.828 1.00 86.25 88 SER A CA 1
ATOM 678 C C . SER A 1 88 ? -1.127 17.108 12.939 1.00 86.25 88 SER A C 1
ATOM 680 O O . SER A 1 88 ? -0.960 16.130 13.669 1.00 86.25 88 SER A O 1
ATOM 682 N N . GLY A 1 89 ? -2.153 17.936 13.110 1.00 89.56 89 GLY A N 1
ATOM 683 C CA . GLY A 1 89 ? -3.168 17.744 14.136 1.00 89.56 89 GLY A CA 1
ATOM 684 C C . GLY A 1 89 ? -4.104 16.582 13.840 1.00 89.56 89 GLY A C 1
ATOM 685 O O . GLY A 1 89 ? -4.160 16.067 12.724 1.00 89.56 89 GLY A O 1
ATOM 686 N N . TYR A 1 90 ? -4.851 16.196 14.870 1.00 91.19 90 TYR A N 1
ATOM 687 C CA . TYR A 1 90 ? -5.820 15.110 14.818 1.00 91.19 90 TYR A CA 1
ATOM 688 C C . TYR A 1 90 ? -6.824 15.273 13.671 1.00 91.19 90 TYR A C 1
ATOM 690 O O . TYR A 1 90 ? -7.519 16.293 13.577 1.00 91.19 90 TYR A O 1
ATOM 698 N N . ARG A 1 91 ? -6.937 14.245 12.827 1.00 90.88 91 ARG A N 1
ATOM 699 C CA . ARG A 1 91 ? -7.938 14.157 11.762 1.00 90.88 91 ARG A CA 1
ATOM 700 C C . ARG A 1 91 ? -8.557 12.770 11.737 1.00 90.88 91 ARG A C 1
ATOM 702 O O . ARG A 1 91 ? -7.860 11.769 11.873 1.00 90.88 91 ARG A O 1
ATOM 709 N N . ARG A 1 92 ? -9.872 12.739 11.544 1.00 94.00 92 ARG A N 1
ATOM 710 C CA . ARG A 1 92 ? -10.598 11.506 11.250 1.00 94.00 92 ARG A CA 1
ATOM 711 C C . ARG A 1 92 ? -10.581 11.267 9.756 1.00 94.00 92 ARG A C 1
ATOM 713 O O . ARG A 1 92 ? -10.865 12.196 9.002 1.00 94.00 92 ARG A O 1
ATOM 720 N N . ASP A 1 93 ? -10.273 10.042 9.376 1.00 94.56 93 ASP A N 1
ATOM 721 C CA . ASP A 1 93 ? -10.259 9.596 7.991 1.00 94.56 93 ASP A CA 1
ATOM 722 C C . ASP A 1 93 ? -10.823 8.176 7.889 1.00 94.56 93 ASP A C 1
ATOM 724 O O . ASP A 1 93 ? -11.117 7.539 8.904 1.00 94.56 93 ASP A O 1
ATOM 728 N N . PHE A 1 94 ? -10.983 7.685 6.668 1.00 94.19 94 PHE A N 1
ATOM 729 C CA . PHE A 1 94 ? -11.588 6.395 6.381 1.00 94.19 94 PHE A CA 1
ATOM 730 C C . PHE A 1 94 ? -10.724 5.604 5.403 1.00 94.19 94 PHE A C 1
ATOM 732 O O . PHE A 1 94 ? -10.272 6.124 4.385 1.00 94.19 94 PHE A O 1
ATOM 739 N N . ILE A 1 95 ? -10.496 4.328 5.710 1.00 93.88 95 ILE A N 1
ATOM 740 C CA . ILE A 1 95 ? -9.736 3.413 4.854 1.00 93.88 95 ILE A CA 1
ATOM 741 C C . ILE A 1 95 ? -10.555 2.172 4.524 1.00 93.88 95 ILE A C 1
ATOM 743 O O . ILE A 1 95 ? -11.318 1.671 5.349 1.00 93.88 95 ILE A O 1
ATOM 747 N N . ASN A 1 96 ? -10.347 1.637 3.325 1.00 93.56 96 ASN A N 1
ATOM 748 C CA . ASN A 1 96 ? -11.022 0.442 2.839 1.00 93.56 96 ASN A CA 1
ATOM 749 C C . ASN A 1 96 ? -10.032 -0.497 2.143 1.00 93.56 96 ASN A C 1
ATOM 751 O O . ASN A 1 96 ? -9.081 -0.049 1.501 1.00 93.56 96 ASN A O 1
ATOM 755 N N . GLY A 1 97 ? -10.260 -1.805 2.264 1.00 93.44 97 GLY A N 1
ATOM 756 C CA . GLY A 1 97 ? -9.567 -2.813 1.470 1.00 93.44 97 GLY A CA 1
ATOM 757 C C . GLY A 1 97 ? -10.456 -3.296 0.327 1.00 93.44 97 GLY A C 1
ATOM 758 O O . GLY A 1 97 ? -11.497 -3.897 0.570 1.00 93.44 97 GLY A O 1
ATOM 759 N N . GLN A 1 98 ? -10.029 -3.104 -0.920 1.00 93.19 98 GLN A N 1
ATOM 760 C CA . GLN A 1 98 ? -10.816 -3.519 -2.089 1.00 93.19 98 GLN A CA 1
ATOM 761 C C . GLN A 1 98 ? -10.719 -5.019 -2.382 1.00 93.19 98 GLN A C 1
ATOM 763 O O . GLN A 1 98 ? -11.678 -5.610 -2.877 1.00 93.19 98 GLN A O 1
ATOM 768 N N . PHE A 1 99 ? -9.580 -5.641 -2.076 1.00 95.19 99 PHE A N 1
ATOM 769 C CA . PHE A 1 99 ? -9.284 -7.009 -2.490 1.00 95.19 99 PHE A CA 1
ATOM 770 C C . PHE A 1 99 ? -9.377 -7.982 -1.324 1.00 95.19 99 PHE A C 1
ATOM 772 O O . PHE A 1 99 ? -8.892 -7.717 -0.230 1.00 95.19 99 PHE A O 1
ATOM 779 N N . THR A 1 100 ? -9.954 -9.151 -1.555 1.00 94.56 100 THR A N 1
ATOM 780 C CA . THR A 1 100 ? -9.838 -10.296 -0.649 1.00 94.56 100 THR A CA 1
ATOM 781 C C . THR A 1 100 ? -8.746 -11.239 -1.143 1.00 94.56 100 THR A C 1
ATOM 783 O O . THR A 1 100 ? -8.342 -11.185 -2.303 1.00 94.56 100 THR A O 1
ATOM 786 N N . LEU A 1 101 ? -8.286 -12.164 -0.294 1.00 94.81 101 LEU A N 1
ATOM 787 C CA . LEU A 1 101 ? -7.233 -13.111 -0.677 1.00 94.81 101 LEU A CA 1
ATOM 788 C C . LEU A 1 101 ? -7.571 -13.890 -1.962 1.00 94.81 101 LEU A C 1
ATOM 790 O O . LEU A 1 101 ? -6.686 -14.144 -2.769 1.00 94.81 101 LEU A O 1
ATOM 794 N N . LYS A 1 102 ? -8.844 -14.246 -2.179 1.00 94.62 102 LYS A N 1
ATOM 795 C CA . LYS A 1 102 ? -9.298 -14.985 -3.374 1.00 94.62 102 LYS A CA 1
ATOM 796 C C . LYS A 1 102 ? -9.199 -14.185 -4.679 1.00 94.62 102 LYS A C 1
ATOM 798 O O . LYS A 1 102 ? -9.182 -14.806 -5.735 1.00 94.62 102 LYS A O 1
ATOM 803 N N . ASP A 1 103 ? -9.134 -12.858 -4.605 1.00 95.31 103 ASP A N 1
ATOM 804 C CA . ASP A 1 103 ? -9.087 -11.986 -5.783 1.00 95.31 103 ASP A CA 1
ATOM 805 C C . ASP A 1 103 ? -7.654 -11.857 -6.331 1.00 95.31 103 ASP A C 1
ATOM 807 O O . ASP A 1 103 ? -7.443 -11.312 -7.411 1.00 95.31 103 ASP A O 1
ATOM 811 N N . LEU A 1 104 ? -6.658 -12.365 -5.596 1.00 95.44 104 LEU A N 1
ATOM 812 C CA . LEU A 1 104 ? -5.246 -12.185 -5.914 1.00 95.44 104 LEU A CA 1
ATOM 813 C C . LEU A 1 104 ? -4.681 -13.317 -6.789 1.00 95.44 104 LEU A C 1
ATOM 815 O O . LEU A 1 104 ? -5.081 -14.486 -6.648 1.00 95.44 104 LEU A O 1
ATOM 819 N N . PRO A 1 105 ? -3.658 -13.014 -7.614 1.00 96.00 105 PRO A N 1
ATOM 820 C CA . PRO A 1 105 ? -2.881 -14.022 -8.324 1.00 96.00 105 PRO A CA 1
ATOM 821 C C . PRO A 1 105 ? -2.348 -15.117 -7.393 1.00 96.00 105 PRO A C 1
ATOM 823 O O . PRO A 1 105 ? -2.099 -14.898 -6.206 1.00 96.00 105 PRO A O 1
ATOM 826 N N . GLY A 1 106 ? -2.163 -16.324 -7.936 1.00 96.31 106 GLY A N 1
ATOM 827 C CA . GLY A 1 106 ? -1.715 -17.486 -7.161 1.00 96.31 106 GLY A CA 1
ATOM 828 C C . GLY A 1 106 ? -0.412 -17.245 -6.399 1.00 96.31 106 GLY A C 1
ATOM 829 O O . GLY A 1 106 ? -0.307 -17.639 -5.241 1.00 96.31 106 GLY A O 1
ATOM 830 N N . ASP A 1 107 ? 0.546 -16.557 -7.014 1.00 94.81 107 ASP A N 1
ATOM 831 C CA . ASP A 1 107 ? 1.848 -16.305 -6.395 1.00 94.81 107 ASP A CA 1
ATOM 832 C C . ASP A 1 107 ? 1.762 -15.272 -5.271 1.00 94.81 107 ASP A C 1
ATOM 834 O O . ASP A 1 107 ? 2.321 -15.484 -4.198 1.00 94.81 107 ASP A O 1
ATOM 838 N N . TRP A 1 108 ? 0.937 -14.237 -5.437 1.00 96.62 108 TRP A N 1
ATOM 839 C CA . TRP A 1 108 ? 0.676 -13.253 -4.384 1.00 96.62 108 TRP A CA 1
ATOM 840 C C . TRP A 1 108 ? -0.030 -13.892 -3.182 1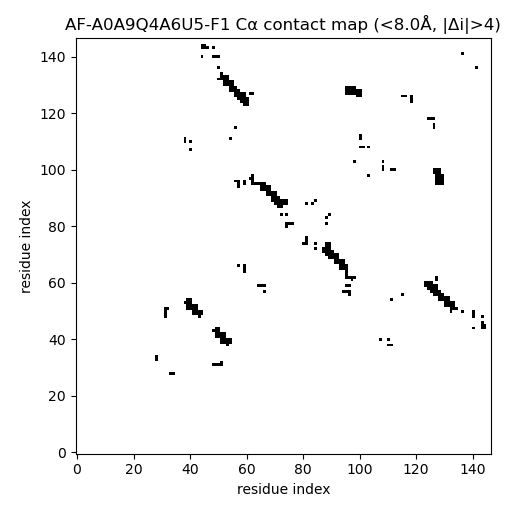.00 96.62 108 TRP A C 1
ATOM 842 O O . TRP A 1 108 ? 0.304 -13.607 -2.032 1.00 96.62 108 TRP A O 1
ATOM 852 N N . ARG A 1 109 ? -0.965 -14.825 -3.421 1.00 96.69 109 ARG A N 1
ATOM 853 C CA . ARG A 1 109 ? -1.638 -15.572 -2.344 1.00 96.69 109 ARG A CA 1
ATOM 854 C C . ARG A 1 109 ? -0.675 -16.405 -1.505 1.00 96.69 109 ARG A C 1
ATOM 856 O O . ARG A 1 109 ? -0.884 -16.502 -0.298 1.00 96.69 109 ARG A O 1
ATOM 863 N N . LYS A 1 110 ? 0.350 -17.005 -2.117 1.00 95.81 110 LYS A N 1
ATOM 864 C CA . LYS A 1 110 ? 1.356 -17.807 -1.399 1.00 95.81 110 LYS A CA 1
ATOM 865 C C . LYS A 1 110 ? 2.184 -16.949 -0.442 1.00 95.81 110 LYS A C 1
ATOM 867 O O . LYS A 1 110 ? 2.503 -17.422 0.642 1.00 95.81 110 LYS A O 1
ATOM 872 N N . VAL A 1 111 ? 2.490 -15.709 -0.830 1.00 95.44 111 VAL A N 1
ATOM 873 C CA . VAL A 1 111 ? 3.243 -14.755 -0.001 1.00 95.44 111 VAL A CA 1
ATOM 874 C C . VAL A 1 111 ? 2.366 -14.197 1.121 1.00 95.44 111 VAL A C 1
ATOM 876 O O . VAL A 1 111 ? 2.742 -14.248 2.287 1.00 95.44 111 VAL A O 1
ATOM 879 N N . ILE A 1 112 ? 1.170 -13.703 0.788 1.00 96.00 112 ILE A N 1
ATOM 880 C CA . ILE A 1 112 ? 0.342 -12.944 1.738 1.00 96.00 112 ILE A CA 1
ATOM 881 C C . ILE A 1 112 ? -0.475 -13.857 2.656 1.00 96.00 112 ILE A C 1
ATOM 883 O O . ILE A 1 112 ? -0.620 -13.573 3.841 1.00 96.00 112 ILE A O 1
ATOM 887 N N . GLY A 1 113 ? -1.012 -14.962 2.134 1.00 95.19 113 GLY A N 1
ATOM 888 C CA . GLY A 1 113 ? -1.933 -15.844 2.858 1.00 95.19 113 GLY A CA 1
ATOM 889 C C . GLY A 1 113 ? -1.435 -16.286 4.243 1.00 95.19 113 GLY A C 1
ATOM 890 O O . GLY A 1 113 ? -2.200 -16.170 5.200 1.00 95.19 113 GLY A O 1
ATOM 891 N N . PRO A 1 114 ? -0.175 -16.740 4.389 1.00 94.94 114 PRO A N 1
ATOM 892 C CA . PRO A 1 114 ? 0.390 -17.119 5.686 1.00 94.94 114 PRO A CA 1
ATOM 893 C C . PRO A 1 114 ? 0.555 -15.962 6.684 1.00 94.94 114 PRO A C 1
ATOM 895 O O . PRO A 1 114 ? 0.653 -16.216 7.883 1.00 94.94 114 PRO A O 1
ATOM 898 N N . LEU A 1 115 ? 0.613 -14.716 6.204 1.00 94.19 115 LEU A N 1
ATOM 899 C CA . LEU A 1 115 ? 0.862 -13.516 7.010 1.00 94.19 115 LEU A CA 1
ATOM 900 C C . LEU A 1 115 ? -0.430 -12.837 7.488 1.00 94.19 115 LEU A C 1
ATOM 902 O O . LEU A 1 115 ? -0.393 -11.989 8.380 1.00 94.19 115 LEU A O 1
ATOM 906 N N . LEU A 1 116 ? -1.577 -13.195 6.906 1.00 93.69 116 LEU A N 1
ATOM 907 C CA . LEU A 1 116 ? -2.864 -12.623 7.289 1.00 93.69 116 LEU A CA 1
ATOM 908 C C . LEU A 1 116 ? -3.306 -13.098 8.681 1.00 93.69 116 LEU A C 1
ATOM 910 O O . LEU A 1 116 ? -3.049 -14.243 9.070 1.00 93.69 116 LEU A O 1
ATOM 914 N N . PRO A 1 117 ? -4.030 -12.250 9.434 1.00 91.75 117 PRO A N 1
ATOM 915 C CA . PRO A 1 117 ? -4.573 -12.655 10.719 1.00 91.75 117 PRO A CA 1
ATOM 916 C C . PRO A 1 117 ? -5.607 -13.768 10.534 1.00 91.75 117 PRO A C 1
ATOM 918 O O . PRO A 1 117 ? -6.424 -13.749 9.610 1.00 91.75 117 PRO A O 1
ATOM 921 N N . LYS A 1 118 ? -5.602 -14.727 11.462 1.00 88.00 118 LYS A N 1
ATOM 922 C CA . LYS A 1 118 ? -6.669 -15.724 11.558 1.00 88.00 118 LYS A CA 1
ATOM 923 C C . LYS A 1 118 ? -7.919 -15.038 12.101 1.00 88.00 118 LYS A C 1
ATOM 925 O O . LYS A 1 118 ? -7.860 -14.395 13.144 1.00 88.00 118 LYS A O 1
ATOM 930 N N . THR A 1 119 ? -9.031 -15.172 11.393 1.00 83.75 119 THR A N 1
ATOM 931 C CA . THR A 1 119 ? -10.332 -14.652 11.821 1.00 83.75 119 THR A CA 1
ATOM 932 C C . THR A 1 119 ? -11.167 -15.764 12.436 1.00 83.75 119 THR A C 1
ATOM 934 O O . THR A 1 119 ? -11.212 -16.872 11.896 1.00 83.75 119 THR A O 1
ATOM 937 N N . ASP A 1 120 ? -11.855 -15.471 13.538 1.00 82.69 120 ASP A N 1
ATOM 938 C CA . ASP A 1 120 ? -12.739 -16.437 14.186 1.00 82.69 120 ASP A CA 1
ATOM 939 C C . ASP A 1 120 ? -14.006 -16.662 13.353 1.00 82.69 120 ASP A C 1
ATOM 941 O O . ASP A 1 120 ? -14.551 -15.731 12.754 1.00 82.69 120 ASP A O 1
ATOM 945 N N . ALA A 1 121 ? -14.526 -17.893 13.368 1.00 75.81 121 ALA A N 1
ATOM 946 C CA . ALA A 1 121 ? -15.695 -18.296 12.579 1.00 75.81 121 ALA A CA 1
ATOM 947 C C . ALA A 1 121 ? -16.986 -17.515 12.909 1.00 75.81 121 ALA A C 1
ATOM 949 O O . ALA A 1 121 ? -17.930 -17.538 12.126 1.00 75.81 121 ALA A O 1
ATOM 950 N N . GLY A 1 122 ? -17.038 -16.831 14.058 1.00 81.56 122 GLY A N 1
ATOM 951 C CA . GLY A 1 122 ? -18.168 -15.991 14.468 1.00 81.56 122 GLY A CA 1
ATOM 952 C C . GLY A 1 122 ? -18.050 -14.517 14.068 1.00 81.56 122 GLY A C 1
ATOM 953 O O . GLY A 1 122 ? -18.996 -13.762 14.286 1.00 81.56 122 GLY A O 1
ATOM 954 N N . THR A 1 123 ? -16.912 -14.079 13.518 1.00 84.81 123 THR A N 1
ATOM 955 C CA . THR A 1 123 ? -16.703 -12.667 13.167 1.00 84.81 123 THR A CA 1
ATOM 956 C C . THR A 1 123 ? -17.102 -12.426 11.707 1.00 84.81 123 THR A C 1
ATOM 958 O O . THR A 1 123 ? -16.654 -13.163 10.829 1.00 84.81 123 THR A O 1
ATOM 961 N N . PRO A 1 124 ? -17.910 -11.392 11.399 1.00 87.81 124 PRO A N 1
ATOM 962 C CA . PRO A 1 124 ? -18.223 -11.040 10.011 1.00 87.81 124 PRO A CA 1
ATOM 963 C C . PRO A 1 124 ? -17.047 -10.346 9.303 1.00 87.81 124 PRO A C 1
ATOM 965 O O . PRO A 1 124 ? -17.096 -10.104 8.097 1.00 87.81 124 PRO A O 1
ATOM 968 N N . LEU A 1 125 ? -16.003 -9.993 10.056 1.00 91.12 125 LEU A N 1
ATOM 969 C CA . LEU A 1 125 ? -14.835 -9.286 9.565 1.00 91.12 125 LEU A CA 1
ATOM 970 C C . LEU A 1 125 ? -13.852 -10.265 8.932 1.00 91.12 125 LEU A C 1
ATOM 972 O O . LEU A 1 125 ? -13.463 -11.260 9.538 1.00 91.12 125 LEU A O 1
ATOM 976 N N . LYS A 1 126 ? -13.393 -9.934 7.733 1.00 92.19 126 LYS A N 1
ATOM 977 C CA . LYS A 1 126 ? -12.374 -10.686 6.999 1.00 92.19 126 LYS A CA 1
ATOM 978 C C . LYS A 1 126 ? -11.231 -9.753 6.608 1.00 92.19 126 LYS A C 1
ATOM 980 O O . LYS A 1 126 ? -11.461 -8.552 6.453 1.00 92.19 126 LYS A O 1
ATOM 985 N N . PRO A 1 127 ? -10.006 -10.271 6.425 1.00 94.56 127 PRO A N 1
ATOM 986 C CA . PRO A 1 127 ? -8.914 -9.464 5.911 1.00 94.56 127 PRO A CA 1
ATOM 987 C C . PRO A 1 127 ? -9.231 -9.052 4.471 1.00 94.56 127 PRO A C 1
ATOM 989 O O . PRO A 1 127 ? -9.405 -9.897 3.588 1.00 94.56 127 PRO A O 1
ATOM 992 N N . MET A 1 128 ? -9.327 -7.747 4.257 1.00 95.56 128 MET A N 1
ATOM 993 C CA . MET A 1 128 ? -9.423 -7.106 2.952 1.00 95.56 128 MET A CA 1
ATOM 994 C C . MET A 1 128 ? -8.231 -6.175 2.779 1.00 95.56 128 MET A C 1
ATOM 996 O O . MET A 1 128 ? -7.676 -5.693 3.760 1.00 95.56 128 MET A O 1
ATOM 1000 N N . MET A 1 129 ? -7.774 -5.972 1.552 1.00 95.62 129 MET A N 1
ATOM 1001 C CA . MET A 1 129 ? -6.436 -5.465 1.287 1.00 95.62 129 MET A CA 1
ATOM 1002 C C . MET A 1 129 ? -6.440 -4.375 0.230 1.00 95.62 129 MET A C 1
ATOM 1004 O O . MET A 1 129 ? -7.249 -4.380 -0.700 1.00 95.62 129 MET A O 1
ATOM 1008 N N . TYR A 1 130 ? -5.479 -3.473 0.366 1.00 95.50 130 TYR A N 1
ATOM 1009 C CA . TYR A 1 130 ? -5.037 -2.568 -0.684 1.00 95.50 130 TYR A CA 1
ATOM 1010 C C . TYR A 1 130 ? -3.507 -2.617 -0.769 1.00 95.50 130 TYR A C 1
ATOM 1012 O O . TYR A 1 130 ? -2.839 -3.184 0.101 1.00 95.50 130 TYR A O 1
ATOM 1020 N N . PHE A 1 131 ? -2.957 -2.063 -1.844 1.00 96.12 131 PHE A N 1
ATOM 1021 C CA . PHE A 1 131 ? -1.534 -2.139 -2.150 1.00 96.12 131 PHE A CA 1
ATOM 1022 C C . PHE A 1 131 ? -0.965 -0.736 -2.305 1.00 96.12 131 PHE A C 1
ATOM 1024 O O . PHE A 1 131 ? -1.594 0.132 -2.907 1.00 96.12 131 PHE A O 1
ATOM 1031 N N . ILE A 1 132 ? 0.227 -0.525 -1.758 1.00 95.56 132 ILE A N 1
ATOM 1032 C CA . ILE A 1 132 ? 0.966 0.732 -1.862 1.00 95.56 132 ILE A CA 1
ATOM 1033 C C . ILE A 1 132 ? 2.257 0.435 -2.613 1.00 95.56 132 ILE A C 1
ATOM 1035 O O . ILE A 1 132 ? 2.956 -0.523 -2.276 1.00 95.56 132 ILE A O 1
ATOM 1039 N N . GLY A 1 133 ? 2.572 1.237 -3.632 1.00 95.31 133 GLY A N 1
ATOM 1040 C CA . GLY A 1 133 ? 3.860 1.147 -4.316 1.00 95.31 133 GLY A CA 1
ATOM 1041 C C . GLY A 1 133 ? 4.999 1.366 -3.322 1.00 95.31 133 GLY A C 1
ATOM 1042 O O . GLY A 1 133 ? 4.941 2.274 -2.493 1.00 95.31 133 GLY A O 1
ATOM 1043 N N . LYS A 1 134 ? 6.033 0.525 -3.378 1.00 93.19 134 LYS A N 1
ATOM 1044 C CA . LYS A 1 134 ? 7.205 0.649 -2.499 1.00 93.19 134 LYS A CA 1
ATOM 1045 C C . LYS A 1 134 ? 7.996 1.933 -2.778 1.00 93.19 134 LYS A C 1
ATOM 1047 O O . LYS A 1 134 ? 8.680 2.446 -1.895 1.00 93.19 134 LYS A O 1
ATOM 1052 N N . TYR A 1 135 ? 7.886 2.439 -3.999 1.00 92.56 135 TYR A N 1
ATOM 1053 C CA . TYR A 1 135 ? 8.540 3.632 -4.513 1.00 92.56 135 TYR A CA 1
ATOM 1054 C C . TYR A 1 135 ? 7.665 4.279 -5.596 1.00 92.56 135 TYR A C 1
ATOM 1056 O O . TYR A 1 135 ? 6.666 3.708 -6.040 1.00 92.56 135 TYR A O 1
ATOM 1064 N N . GLU A 1 136 ? 8.049 5.481 -6.016 1.00 93.56 136 GLU A N 1
ATOM 1065 C CA . GLU A 1 136 ? 7.418 6.187 -7.131 1.00 93.56 136 GLU A CA 1
ATOM 1066 C C . GLU A 1 136 ? 7.722 5.507 -8.470 1.00 93.56 136 GLU A C 1
ATOM 1068 O O . GLU A 1 136 ? 8.808 4.966 -8.678 1.00 93.56 136 GLU A O 1
ATOM 1073 N N . VAL A 1 137 ? 6.773 5.573 -9.404 1.00 92.88 137 VAL A N 1
ATOM 1074 C CA . VAL A 1 137 ? 6.951 5.005 -10.746 1.00 92.88 137 VAL A CA 1
ATOM 1075 C C . VAL A 1 137 ? 8.063 5.751 -11.480 1.00 92.88 137 VAL A C 1
ATOM 1077 O O . VAL A 1 137 ? 7.988 6.962 -11.687 1.00 92.88 137 VAL A O 1
ATOM 1080 N N . THR A 1 138 ? 9.089 5.021 -11.912 1.00 90.88 138 THR A N 1
ATOM 1081 C CA . THR A 1 138 ? 10.214 5.601 -12.654 1.00 90.88 138 THR A CA 1
ATOM 1082 C C . THR A 1 138 ? 9.859 5.849 -14.122 1.00 90.88 138 THR A C 1
ATOM 1084 O O . THR A 1 138 ? 8.992 5.189 -14.698 1.00 90.88 138 THR A O 1
ATOM 1087 N N . ALA A 1 139 ? 10.589 6.755 -14.782 1.00 92.50 139 ALA A N 1
ATOM 1088 C CA . ALA A 1 139 ? 10.421 7.007 -16.217 1.00 92.50 139 ALA A CA 1
ATOM 1089 C C . ALA A 1 139 ? 10.631 5.741 -17.072 1.00 92.50 139 ALA A C 1
ATOM 1091 O O . ALA A 1 139 ? 9.956 5.562 -18.084 1.00 92.50 139 ALA A O 1
ATOM 1092 N N . ARG A 1 140 ? 11.532 4.844 -16.646 1.00 90.25 140 ARG A N 1
ATOM 1093 C CA . ARG A 1 140 ? 11.775 3.555 -17.306 1.00 90.25 140 ARG A CA 1
ATOM 1094 C C . ARG A 1 140 ? 10.548 2.648 -17.233 1.00 90.25 140 ARG A C 1
ATOM 1096 O O . ARG A 1 140 ? 10.096 2.171 -18.267 1.00 90.25 140 ARG A O 1
ATOM 1103 N N . GLN A 1 141 ? 10.004 2.447 -16.032 1.00 91.81 141 GLN A N 1
ATOM 1104 C CA . GLN A 1 141 ? 8.815 1.615 -15.811 1.00 91.81 141 GLN A CA 1
ATOM 1105 C C . GLN A 1 141 ? 7.592 2.179 -16.537 1.00 91.81 141 GLN A C 1
ATOM 1107 O O . GLN A 1 141 ? 6.828 1.433 -17.141 1.00 91.81 141 GLN A O 1
ATOM 1112 N N . TYR A 1 142 ? 7.431 3.506 -16.533 1.00 93.31 142 TYR A N 1
ATOM 1113 C CA . TYR A 1 142 ? 6.374 4.163 -17.297 1.00 93.31 142 TYR A CA 1
ATOM 1114 C C . TYR A 1 142 ? 6.507 3.883 -18.800 1.00 93.31 142 TYR A C 1
ATOM 1116 O O . TYR A 1 142 ? 5.529 3.502 -19.442 1.00 93.31 142 TYR A O 1
ATOM 1124 N N . ALA A 1 143 ? 7.716 4.026 -19.356 1.00 93.00 143 ALA A N 1
ATOM 1125 C CA . ALA A 1 1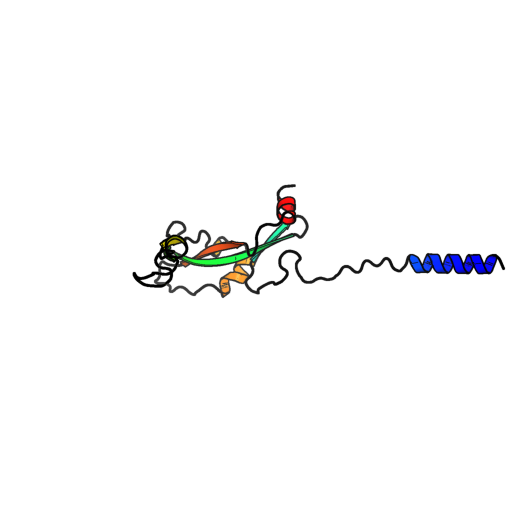43 ? 7.969 3.736 -20.763 1.00 93.00 143 ALA A CA 1
ATOM 1126 C C . ALA A 1 143 ? 7.644 2.275 -21.102 1.00 93.00 143 ALA A C 1
ATOM 1128 O O . ALA A 1 143 ? 6.924 2.045 -22.059 1.00 93.00 143 ALA A O 1
ATOM 1129 N N . GLN A 1 144 ? 8.051 1.308 -20.273 1.00 91.75 144 GLN A N 1
ATOM 1130 C CA . GLN A 1 144 ? 7.769 -0.120 -20.502 1.00 91.75 144 GLN A CA 1
ATOM 1131 C C . GLN A 1 144 ? 6.278 -0.452 -20.680 1.00 91.75 144 GLN A C 1
ATOM 1133 O O . GLN A 1 144 ? 5.957 -1.441 -21.332 1.00 91.75 144 GLN A O 1
ATOM 1138 N N . VAL A 1 145 ? 5.373 0.335 -20.091 1.00 91.62 145 VAL A N 1
ATOM 1139 C CA . VAL A 1 145 ? 3.921 0.110 -20.177 1.00 91.62 145 VAL A CA 1
ATOM 1140 C C . VAL A 1 145 ? 3.275 0.944 -21.284 1.00 91.62 145 VAL A C 1
ATOM 1142 O O . VAL A 1 145 ? 2.299 0.505 -21.889 1.00 91.62 145 VAL A O 1
ATOM 1145 N N . MET A 1 146 ? 3.780 2.155 -21.522 1.00 92.75 146 MET A N 1
ATOM 1146 C CA . MET A 1 146 ? 3.103 3.160 -22.349 1.00 92.75 146 MET A CA 1
ATOM 1147 C C . MET A 1 146 ? 3.699 3.341 -23.751 1.00 92.75 146 MET A C 1
ATOM 1149 O O . MET A 1 146 ? 3.088 4.044 -24.559 1.00 92.75 146 MET A O 1
ATOM 1153 N N . SER A 1 147 ? 4.878 2.775 -24.034 1.00 77.25 147 SER A N 1
ATOM 1154 C CA . SER A 1 147 ? 5.537 2.815 -25.352 1.00 77.25 147 SER A CA 1
ATOM 1155 C C . SER A 1 147 ? 5.270 1.557 -26.165 1.00 77.25 147 SER A C 1
ATOM 1157 O O . SER A 1 147 ? 5.034 1.698 -27.383 1.00 77.25 147 SER A O 1
#

Radius of gyration: 27.85 Å; Cα contacts (8 Å, |Δi|>4): 178; chains: 1; bounding box: 82×45×66 Å